Protein AF-L5N7K2-F1 (afdb_monomer_lite)

pLDDT: mean 85.17, std 15.52, range [37.38, 97.25]

Secondary structure (DSSP, 8-state):
------------S---------TTSSHHHHHHHHHHHHHHTT-------GGGGBPPHHHHSSSSS-HHHIIIIISB-HHHIIIIIIHHHHH-S----------

Sequence (103 aa):
MYEAEEKKRSLKGRVIVGIDGWSRSGKTTFVHHLCQRFEEEGIHTVVFHLDDHIVNWKDRYQTGYPSWQEYYYFQWKVKWLQEHLFRFVREKDKVCLPYLLCP

Foldseek 3Di:
DDDDPPPPDPPPDDDDDDDDDDPPPCSVVVVVVVCVVCVVVVHDDDDDDVQQAFDDPVQLPPPPDPNVCSVPPRRHPVVCCVVQVVVCVVPHPDHDDDGPPPD

Structure (mmCIF, N/CA/C/O backbone):
data_AF-L5N7K2-F1
#
_entry.id   AF-L5N7K2-F1
#
loop_
_atom_site.group_PDB
_atom_site.id
_atom_site.type_symbol
_atom_site.label_atom_id
_atom_site.label_alt_id
_atom_site.label_comp_id
_atom_site.label_asym_id
_atom_site.label_entity_id
_atom_site.label_seq_id
_atom_site.pdbx_PDB_ins_code
_atom_site.Cartn_x
_atom_site.Cartn_y
_atom_site.Cartn_z
_atom_site.occupancy
_atom_site.B_iso_or_equiv
_atom_site.auth_seq_id
_atom_site.auth_comp_id
_atom_site.auth_asym_id
_atom_site.auth_atom_id
_atom_site.pdbx_PDB_model_num
ATOM 1 N N . MET A 1 1 ? -3.832 35.331 16.415 1.00 37.38 1 MET A N 1
ATOM 2 C CA . MET A 1 1 ? -4.345 34.046 16.923 1.00 37.38 1 MET A CA 1
ATOM 3 C C . MET A 1 1 ? -5.473 33.633 15.993 1.00 37.38 1 MET A C 1
ATOM 5 O O . MET A 1 1 ? -6.544 34.209 16.089 1.00 37.38 1 MET A O 1
ATOM 9 N N . TYR A 1 2 ? -5.197 32.784 15.001 1.00 40.69 2 TYR A N 1
ATOM 10 C CA . TYR A 1 2 ? -6.240 32.245 14.125 1.00 40.69 2 TYR A CA 1
ATOM 11 C C . TYR A 1 2 ? -6.647 30.894 14.700 1.00 40.69 2 TYR A C 1
ATOM 13 O O . TYR A 1 2 ? -5.901 29.926 14.576 1.00 40.69 2 TYR A O 1
ATOM 21 N N . GLU A 1 3 ? -7.788 30.848 15.378 1.00 47.97 3 GLU A N 1
ATOM 22 C CA . GLU A 1 3 ? -8.434 29.586 15.719 1.00 47.97 3 GLU A CA 1
ATOM 23 C C . GLU A 1 3 ? -9.176 29.120 14.469 1.00 47.97 3 GLU A C 1
ATOM 25 O O . GLU A 1 3 ? -10.148 29.733 14.029 1.00 47.97 3 GLU A O 1
ATOM 30 N N . ALA A 1 4 ? -8.649 28.081 13.824 1.00 49.50 4 ALA A N 1
ATOM 31 C CA . ALA A 1 4 ? -9.376 27.397 12.773 1.00 49.50 4 ALA A CA 1
ATOM 32 C C . ALA A 1 4 ? -10.479 26.571 13.443 1.00 49.50 4 ALA A C 1
ATOM 34 O O . ALA A 1 4 ? -10.190 25.623 14.170 1.00 49.50 4 ALA A O 1
ATOM 35 N N . GLU A 1 5 ? -11.740 26.933 13.214 1.00 53.38 5 GLU A N 1
ATOM 36 C CA . GLU A 1 5 ? -12.870 26.099 13.617 1.00 53.38 5 GLU A CA 1
ATOM 37 C C . GLU A 1 5 ? -12.805 24.760 12.868 1.00 53.38 5 GLU A C 1
ATOM 39 O O . GLU A 1 5 ? -13.090 24.665 11.668 1.00 53.38 5 GLU A O 1
ATOM 44 N N . GLU A 1 6 ? -12.428 23.698 13.579 1.00 60.97 6 GLU A N 1
ATOM 45 C CA . GLU A 1 6 ? -12.486 22.337 13.065 1.00 60.97 6 GLU A CA 1
ATOM 46 C C . GLU A 1 6 ? -13.948 21.916 12.887 1.00 60.97 6 GLU A C 1
ATOM 48 O O . GLU A 1 6 ? -14.635 21.470 13.810 1.00 60.97 6 GLU A O 1
ATOM 53 N N . LYS A 1 7 ? -14.448 22.023 11.654 1.00 46.06 7 LYS A N 1
ATOM 54 C CA . LYS A 1 7 ? -15.719 21.408 11.263 1.00 46.06 7 LYS A CA 1
ATOM 55 C C . LYS A 1 7 ? -15.585 19.889 11.345 1.00 46.06 7 LYS A C 1
ATOM 57 O O . LYS A 1 7 ? -15.186 19.231 10.383 1.00 46.06 7 LYS A O 1
ATOM 62 N N . LYS A 1 8 ? -15.973 19.327 12.489 1.00 48.50 8 LYS A N 1
ATOM 63 C CA . LYS A 1 8 ? -16.060 17.885 12.734 1.00 48.50 8 LYS A CA 1
ATOM 64 C C . LYS A 1 8 ? -17.172 17.285 11.865 1.00 48.50 8 LYS A C 1
ATOM 66 O O . LYS A 1 8 ? -18.312 17.112 12.287 1.00 48.50 8 LYS A O 1
ATOM 71 N N . ARG A 1 9 ? -16.865 17.008 10.596 1.00 54.72 9 ARG A N 1
ATOM 72 C CA . ARG A 1 9 ? -17.733 16.196 9.736 1.00 54.72 9 ARG A CA 1
ATOM 73 C C . ARG A 1 9 ? -17.772 14.792 10.329 1.00 54.72 9 ARG A C 1
ATOM 75 O O . ARG A 1 9 ? -16.731 14.150 10.430 1.00 54.72 9 ARG A O 1
ATOM 82 N N . SER A 1 10 ? -18.956 14.299 10.702 1.00 51.53 10 SER A N 1
ATOM 83 C CA . SER A 1 10 ? -19.098 12.884 11.048 1.00 51.53 10 SER A CA 1
ATOM 84 C C . SER A 1 10 ? -18.886 12.066 9.773 1.00 51.53 10 SER A C 1
ATOM 86 O O . SER A 1 10 ? -19.777 11.984 8.922 1.00 51.53 10 SER A O 1
ATOM 88 N N . LEU A 1 11 ? -17.695 11.500 9.606 1.00 59.22 11 LEU A N 1
ATOM 89 C CA . LEU A 1 11 ? -17.425 10.522 8.562 1.00 59.22 11 LEU A CA 1
ATOM 90 C C . LEU A 1 11 ? -18.176 9.245 8.952 1.00 59.22 11 LEU A C 1
ATOM 92 O O . LEU A 1 11 ? -17.707 8.457 9.766 1.00 59.22 11 LEU A O 1
ATOM 96 N N . LYS A 1 12 ? -19.398 9.071 8.442 1.00 65.06 12 LYS A N 1
ATOM 97 C CA . LYS A 1 12 ? -20.107 7.795 8.566 1.00 65.06 12 LYS A CA 1
ATOM 98 C C . LYS A 1 12 ? -19.443 6.801 7.611 1.00 65.06 12 LYS A C 1
ATOM 100 O O . LYS A 1 12 ? -19.614 6.925 6.403 1.00 65.06 12 LYS A O 1
ATOM 105 N N . GLY A 1 13 ? -18.694 5.840 8.151 1.00 77.38 13 GLY A N 1
ATOM 106 C CA . GLY A 1 13 ? -18.090 4.739 7.393 1.00 77.38 13 GLY A CA 1
ATOM 107 C C . GLY A 1 13 ? -16.569 4.635 7.534 1.00 77.38 13 GLY A C 1
ATOM 108 O O . GLY A 1 13 ? -15.960 5.274 8.388 1.00 77.38 13 GLY A O 1
ATOM 109 N N . ARG A 1 14 ? -15.956 3.793 6.694 1.00 87.50 14 ARG A N 1
ATOM 110 C CA . ARG A 1 14 ? -14.502 3.575 6.644 1.00 87.50 14 ARG A CA 1
ATOM 111 C C . ARG A 1 14 ? -13.787 4.832 6.143 1.00 87.50 14 ARG A C 1
ATOM 113 O O . ARG A 1 14 ? -14.169 5.398 5.122 1.00 87.50 14 ARG A O 1
ATOM 120 N N . VAL A 1 15 ? -12.705 5.213 6.815 1.00 91.00 15 VAL A N 1
ATOM 121 C CA . VAL A 1 15 ? -11.794 6.273 6.364 1.00 91.00 15 VAL A CA 1
ATOM 122 C C . VAL A 1 15 ? -10.606 5.634 5.650 1.00 91.00 15 VAL A C 1
ATOM 124 O O . VAL A 1 15 ? -10.032 4.669 6.146 1.00 91.00 15 VAL A O 1
ATOM 127 N N . ILE A 1 16 ? -10.250 6.159 4.477 1.00 9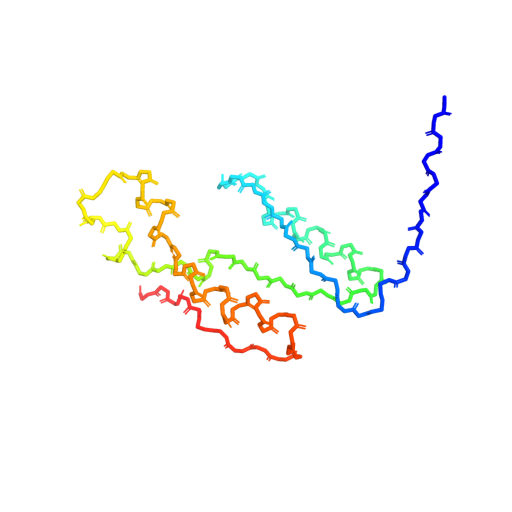2.19 16 ILE A N 1
ATOM 128 C CA . ILE A 1 16 ? -9.096 5.702 3.696 1.00 92.19 16 ILE A CA 1
ATOM 129 C C . ILE A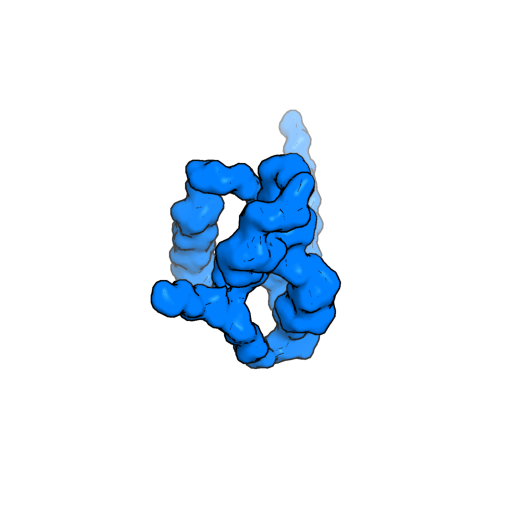 1 16 ? -8.057 6.817 3.705 1.00 92.19 16 ILE A C 1
ATOM 131 O O . ILE A 1 16 ? -8.359 7.945 3.319 1.00 92.19 16 ILE A O 1
ATOM 135 N N . VAL A 1 17 ? -6.838 6.488 4.129 1.00 93.56 17 VAL A N 1
ATOM 136 C CA . VAL A 1 17 ? -5.720 7.429 4.231 1.00 93.56 17 VAL A CA 1
ATOM 137 C C . VAL A 1 17 ? -4.586 6.942 3.336 1.00 93.56 17 VAL A C 1
ATOM 139 O O . VAL A 1 17 ? -4.147 5.801 3.453 1.00 93.56 17 VAL A O 1
ATOM 142 N N . GLY A 1 18 ? -4.122 7.805 2.431 1.00 94.56 18 GLY A N 1
ATOM 143 C CA . GLY A 1 18 ? -2.908 7.574 1.652 1.00 94.56 18 GLY A CA 1
ATOM 144 C C . GLY A 1 18 ? -1.715 8.227 2.341 1.00 94.56 18 GLY A C 1
ATOM 145 O O . GLY A 1 18 ? -1.763 9.420 2.631 1.00 94.56 18 GLY A O 1
ATOM 146 N N . ILE A 1 19 ? -0.658 7.458 2.598 1.00 95.12 19 ILE A N 1
ATOM 147 C CA . ILE A 1 19 ? 0.596 7.961 3.172 1.00 95.12 19 ILE A CA 1
ATOM 148 C C . ILE A 1 19 ? 1.666 7.862 2.092 1.00 95.12 19 ILE A C 1
ATOM 150 O O . ILE A 1 19 ? 2.156 6.775 1.784 1.00 95.12 19 ILE A O 1
ATOM 154 N N . ASP A 1 20 ? 1.991 9.008 1.502 1.00 93.25 20 ASP A N 1
ATOM 155 C CA . ASP A 1 20 ? 2.987 9.122 0.442 1.00 93.25 20 ASP A CA 1
ATOM 156 C C . ASP A 1 20 ? 4.342 9.598 0.983 1.00 93.25 20 ASP A C 1
ATOM 158 O O . ASP A 1 20 ? 4.445 10.224 2.037 1.00 93.25 20 ASP A O 1
ATOM 162 N N . GLY A 1 21 ? 5.403 9.262 0.259 1.00 91.44 21 GLY A N 1
ATOM 163 C CA . GLY A 1 21 ? 6.772 9.615 0.596 1.00 91.44 21 GLY A CA 1
ATOM 164 C C . GLY A 1 21 ? 7.776 8.743 -0.144 1.00 91.44 21 GLY A C 1
ATOM 165 O O . GLY A 1 21 ? 7.482 7.627 -0.578 1.00 91.44 21 GLY A O 1
ATOM 166 N N . TRP A 1 22 ? 9.006 9.231 -0.257 1.00 88.00 22 TRP A N 1
ATOM 167 C CA . TRP A 1 22 ? 10.074 8.530 -0.965 1.00 88.00 22 TRP A CA 1
ATOM 168 C C . TRP A 1 22 ? 10.460 7.202 -0.307 1.00 88.00 22 TRP A C 1
ATOM 170 O O . TRP A 1 22 ? 10.176 6.942 0.868 1.00 88.00 22 TRP A O 1
ATOM 180 N N . SER A 1 23 ? 11.110 6.322 -1.070 1.00 85.38 23 SER A N 1
ATOM 181 C CA . SER A 1 23 ? 11.673 5.093 -0.507 1.00 85.38 23 SER A CA 1
ATOM 182 C C . SER A 1 23 ? 12.576 5.421 0.689 1.00 85.38 23 SER A C 1
ATOM 184 O O . SER A 1 23 ? 13.338 6.385 0.650 1.00 85.38 23 SER A O 1
ATOM 186 N N . ARG A 1 24 ? 12.456 4.634 1.768 1.00 87.38 24 ARG A N 1
ATOM 187 C CA . ARG A 1 24 ? 13.199 4.800 3.034 1.00 87.38 24 ARG A CA 1
ATOM 188 C C . ARG A 1 24 ? 12.955 6.111 3.797 1.00 87.38 24 ARG A C 1
ATOM 190 O O . ARG A 1 24 ? 13.665 6.379 4.756 1.00 87.38 24 ARG A O 1
ATOM 197 N N . SER A 1 25 ? 11.911 6.878 3.478 1.00 92.31 25 SER A N 1
ATOM 198 C CA . SER A 1 25 ? 11.550 8.093 4.232 1.00 92.31 25 SER A CA 1
ATOM 199 C C . SER A 1 25 ? 10.910 7.833 5.609 1.00 92.31 25 SER A C 1
ATOM 201 O O . SER A 1 25 ? 10.357 8.748 6.208 1.00 92.31 25 SER A O 1
ATOM 203 N N . GLY A 1 26 ? 10.908 6.586 6.094 1.00 92.88 26 GLY A N 1
ATOM 204 C CA 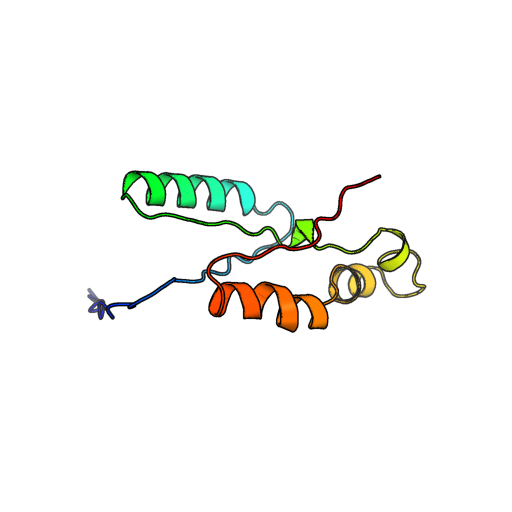. GLY A 1 26 ? 10.302 6.217 7.378 1.00 92.88 26 GLY A CA 1
ATOM 205 C C . GLY A 1 26 ? 8.790 5.963 7.350 1.00 92.88 26 GLY A C 1
ATOM 206 O O . GLY A 1 26 ? 8.198 5.821 8.414 1.00 92.88 26 GLY A O 1
ATOM 207 N N . LYS A 1 27 ? 8.151 5.856 6.170 1.00 95.75 27 LYS A N 1
ATOM 208 C CA . LYS A 1 27 ? 6.693 5.614 6.050 1.00 95.75 27 LYS A CA 1
ATOM 209 C C . LYS A 1 27 ? 6.214 4.417 6.867 1.00 95.75 27 LYS A C 1
ATOM 211 O O . LYS A 1 27 ? 5.244 4.540 7.598 1.00 95.75 27 LYS A O 1
ATOM 216 N N . THR A 1 28 ? 6.899 3.279 6.764 1.00 92.88 28 THR A N 1
ATOM 217 C CA . THR A 1 28 ? 6.520 2.055 7.485 1.00 92.88 28 THR A CA 1
ATOM 218 C C . THR A 1 28 ? 6.571 2.261 8.998 1.00 92.88 28 THR A C 1
ATOM 220 O O . THR A 1 28 ? 5.638 1.884 9.697 1.00 92.88 28 THR A O 1
ATOM 223 N N . THR A 1 29 ? 7.610 2.934 9.498 1.00 95.62 29 THR A N 1
ATOM 224 C CA . THR A 1 29 ? 7.742 3.280 10.920 1.00 95.62 29 THR A CA 1
ATOM 225 C C . THR A 1 29 ? 6.645 4.244 11.365 1.00 95.62 29 THR A C 1
ATOM 227 O O . THR A 1 29 ? 6.008 4.026 12.389 1.00 95.62 29 THR A O 1
ATOM 230 N N . PHE A 1 30 ? 6.372 5.282 10.573 1.00 96.25 30 PHE A N 1
ATOM 231 C CA . PHE A 1 30 ? 5.300 6.233 10.853 1.00 96.25 30 PHE A CA 1
ATOM 232 C C . PHE A 1 30 ? 3.925 5.550 10.900 1.00 96.25 30 PHE A C 1
ATOM 234 O O . PHE A 1 30 ? 3.184 5.733 11.861 1.00 96.25 30 PHE A O 1
ATOM 241 N N . VAL A 1 31 ? 3.608 4.719 9.901 1.00 96.31 31 VAL A N 1
ATOM 242 C CA . VAL A 1 31 ? 2.358 3.945 9.831 1.00 96.31 31 VAL A CA 1
ATOM 243 C C . VAL A 1 31 ? 2.219 3.024 11.039 1.00 96.31 31 VAL A C 1
ATOM 245 O O . VAL A 1 31 ? 1.134 2.952 11.606 1.00 96.31 31 VAL A O 1
ATOM 248 N N . HIS A 1 32 ? 3.298 2.364 11.464 1.00 95.94 32 HIS A N 1
ATOM 249 C CA . HIS A 1 32 ? 3.289 1.499 12.643 1.00 95.94 32 HIS A CA 1
ATOM 250 C C . HIS A 1 32 ? 2.880 2.267 13.908 1.00 95.94 32 HIS A C 1
ATOM 252 O O . HIS A 1 32 ? 1.940 1.872 14.593 1.00 95.94 32 HIS A O 1
ATOM 258 N N . HIS A 1 33 ? 3.525 3.405 14.186 1.00 97.25 33 HIS A N 1
ATOM 259 C CA . HIS A 1 33 ? 3.168 4.236 15.341 1.00 97.25 33 HIS A CA 1
ATOM 260 C C . HIS A 1 33 ? 1.749 4.805 15.241 1.00 97.25 33 HIS A C 1
ATOM 262 O O . HIS A 1 33 ? 1.037 4.861 16.241 1.00 97.25 33 HIS A O 1
ATOM 268 N N . LEU A 1 34 ? 1.319 5.195 14.038 1.00 96.25 34 LEU A N 1
ATOM 269 C CA . LEU A 1 34 ? -0.034 5.686 13.800 1.00 96.25 34 LEU A CA 1
ATOM 270 C C . LEU A 1 34 ? -1.091 4.610 14.088 1.00 96.25 34 LEU A C 1
ATOM 272 O O . LEU A 1 34 ? -2.092 4.893 14.740 1.00 96.25 34 LEU A O 1
ATOM 276 N N . CYS A 1 35 ? -0.861 3.375 13.635 1.00 96.38 35 CYS A N 1
ATOM 277 C CA . CYS A 1 35 ? -1.775 2.260 13.878 1.00 96.38 35 CYS A CA 1
ATOM 278 C C . CYS A 1 35 ? -1.833 1.897 15.362 1.00 96.38 35 CYS A C 1
ATOM 280 O O . CYS A 1 35 ? -2.931 1.725 15.881 1.00 96.38 35 CYS A O 1
ATOM 282 N N . GLN A 1 36 ? -0.685 1.867 16.048 1.00 96.88 36 GLN A N 1
ATOM 283 C CA . GLN A 1 36 ? -0.631 1.637 17.493 1.00 96.88 36 GLN A CA 1
ATOM 284 C C . GLN A 1 36 ? -1.459 2.686 18.251 1.00 96.88 36 GLN A C 1
ATOM 286 O O . GLN A 1 36 ? -2.275 2.346 19.102 1.00 96.88 36 GLN A O 1
ATOM 291 N N . ARG A 1 37 ? -1.314 3.967 17.891 1.00 97.12 37 ARG A N 1
ATOM 292 C CA . ARG A 1 37 ? -2.082 5.051 18.510 1.00 97.12 37 ARG A CA 1
ATOM 293 C C . ARG A 1 37 ? -3.588 4.905 18.280 1.00 97.12 37 ARG A C 1
ATOM 295 O O . ARG A 1 37 ? -4.371 5.161 19.188 1.00 97.12 37 ARG A O 1
ATOM 302 N N . PHE A 1 38 ? -3.999 4.508 17.078 1.00 95.56 38 PHE A N 1
ATOM 303 C CA . PHE A 1 38 ? -5.409 4.271 16.770 1.00 95.56 38 PHE A CA 1
ATOM 304 C C . PHE A 1 38 ? -5.973 3.055 17.506 1.00 95.56 38 PHE A C 1
ATOM 306 O O . PHE A 1 38 ? -7.097 3.118 17.998 1.00 95.56 38 PHE A O 1
ATOM 313 N N . GLU A 1 39 ? -5.194 1.987 17.649 1.00 95.38 39 GLU A N 1
ATOM 314 C CA . GLU A 1 39 ? -5.582 0.820 18.439 1.00 95.38 39 GLU A CA 1
ATOM 315 C C . GLU A 1 39 ? -5.789 1.179 19.919 1.00 95.38 39 GLU A C 1
ATOM 317 O O . GLU A 1 39 ? -6.801 0.795 20.504 1.00 95.38 39 GLU A O 1
ATOM 322 N N . GLU A 1 40 ? -4.907 2.002 20.499 1.00 96.81 40 GLU A N 1
ATOM 323 C CA . GLU A 1 40 ? -5.060 2.550 21.859 1.00 96.81 40 GLU A CA 1
ATOM 324 C C . GLU A 1 40 ? -6.348 3.381 22.033 1.00 96.81 40 GLU A C 1
ATOM 326 O O . GLU A 1 40 ? -6.887 3.469 23.135 1.00 96.81 40 GLU A O 1
ATOM 331 N N . GLU A 1 41 ? -6.863 3.985 20.958 1.00 95.88 41 GLU A N 1
ATOM 332 C CA . GLU A 1 41 ? -8.140 4.716 20.935 1.00 95.88 41 GLU A CA 1
ATOM 333 C C . GLU A 1 41 ? -9.348 3.823 20.580 1.00 95.88 41 GLU A C 1
ATOM 335 O O . GLU A 1 41 ? -10.473 4.313 20.464 1.00 95.88 41 GLU A O 1
ATOM 340 N N . GLY A 1 42 ? -9.145 2.512 20.411 1.00 94.81 42 GLY A N 1
ATOM 341 C CA . GLY A 1 42 ? -10.193 1.559 20.034 1.00 94.81 42 GLY A CA 1
ATOM 342 C C . GLY A 1 42 ? -10.613 1.639 18.562 1.00 94.81 42 GLY A C 1
ATOM 343 O O . GLY A 1 42 ? -11.694 1.173 18.196 1.00 94.81 42 GLY A O 1
ATOM 344 N N . ILE A 1 43 ? -9.783 2.236 17.704 1.00 93.50 43 ILE A N 1
ATOM 345 C CA . ILE A 1 43 ? -10.026 2.381 16.268 1.00 93.50 43 ILE A CA 1
ATOM 346 C C . ILE A 1 43 ? -9.338 1.232 15.526 1.00 93.50 43 ILE A C 1
ATOM 348 O O . ILE A 1 43 ? -8.114 1.132 15.478 1.00 93.50 43 ILE A O 1
ATOM 352 N N . HIS A 1 44 ? -10.133 0.380 14.881 1.00 92.44 44 HIS A N 1
ATOM 353 C CA . HIS A 1 44 ? -9.612 -0.705 14.051 1.00 92.44 44 HIS A CA 1
ATOM 354 C C . HIS A 1 44 ? -8.977 -0.167 12.759 1.00 92.44 44 HIS A C 1
ATOM 356 O O . HIS A 1 44 ? -9.623 0.549 11.987 1.00 92.44 44 HIS A O 1
ATOM 362 N N . THR A 1 45 ? -7.743 -0.583 12.472 1.00 94.31 45 THR A N 1
ATOM 363 C CA . THR A 1 45 ? -6.983 -0.171 11.284 1.00 94.31 45 THR A CA 1
ATOM 364 C C . THR A 1 45 ? -6.636 -1.363 10.392 1.00 94.31 45 THR A C 1
ATOM 366 O O . THR A 1 45 ? -6.520 -2.496 10.846 1.00 94.31 45 THR A O 1
ATOM 369 N N . VAL A 1 46 ? -6.501 -1.111 9.088 1.00 93.25 46 VAL A N 1
ATOM 370 C CA . VAL A 1 46 ? -5.987 -2.080 8.108 1.00 93.25 46 VAL A CA 1
ATOM 371 C C . VAL A 1 46 ? -4.963 -1.358 7.249 1.00 93.25 46 VAL A C 1
ATOM 373 O O . VAL A 1 46 ? -5.254 -0.284 6.719 1.00 93.25 46 VAL A O 1
ATOM 376 N N . VAL A 1 47 ? -3.779 -1.948 7.104 1.00 94.06 47 VAL A N 1
ATOM 377 C CA . VAL A 1 47 ? -2.666 -1.371 6.346 1.00 94.06 47 VAL A CA 1
ATOM 378 C C . VAL A 1 47 ? -2.446 -2.171 5.068 1.00 94.06 47 VAL A C 1
ATOM 380 O O . VAL A 1 47 ? -2.382 -3.396 5.097 1.00 94.06 47 VAL A O 1
ATOM 383 N N . PHE A 1 48 ? -2.301 -1.460 3.952 1.00 93.12 48 PHE A N 1
ATOM 384 C CA . PHE A 1 48 ? -1.864 -2.017 2.675 1.00 93.12 48 PHE A CA 1
ATOM 385 C C . PHE A 1 48 ? -0.548 -1.348 2.278 1.00 93.12 48 PHE A C 1
ATOM 387 O O . PHE A 1 48 ? -0.494 -0.119 2.177 1.00 93.12 48 PHE A O 1
ATOM 394 N N . HIS A 1 49 ? 0.499 -2.134 2.026 1.00 92.25 49 HIS A N 1
ATOM 395 C CA . HIS A 1 49 ? 1.744 -1.629 1.456 1.00 92.25 49 HIS A CA 1
ATOM 396 C C . HIS A 1 49 ? 1.700 -1.787 -0.064 1.00 92.25 49 HIS A C 1
ATOM 398 O O . HIS A 1 49 ? 1.535 -2.887 -0.577 1.00 92.25 49 HIS A O 1
ATOM 404 N N . LEU A 1 50 ? 1.870 -0.692 -0.813 1.00 92.00 50 LEU A N 1
ATOM 405 C CA . LEU A 1 50 ? 1.917 -0.773 -2.281 1.00 92.00 50 LEU A CA 1
ATOM 406 C C . LEU A 1 50 ? 3.089 -1.631 -2.777 1.00 92.00 50 LEU A C 1
ATOM 408 O O . LEU A 1 50 ? 3.000 -2.210 -3.860 1.00 92.00 50 LEU A O 1
ATOM 412 N N . ASP A 1 51 ? 4.152 -1.751 -1.980 1.00 89.56 51 ASP A N 1
ATOM 413 C CA . ASP A 1 51 ? 5.316 -2.578 -2.296 1.00 89.56 51 ASP A CA 1
ATOM 414 C C . ASP A 1 51 ? 4.963 -4.076 -2.407 1.00 89.56 51 ASP A C 1
ATOM 416 O O . ASP A 1 51 ? 5.571 -4.781 -3.211 1.00 89.56 51 ASP A O 1
ATOM 420 N N . ASP A 1 52 ? 3.910 -4.537 -1.719 1.00 90.31 52 ASP A N 1
ATOM 421 C CA . ASP A 1 52 ? 3.408 -5.922 -1.791 1.00 90.31 52 ASP A CA 1
ATOM 422 C C . ASP A 1 52 ? 2.816 -6.279 -3.167 1.00 90.31 52 ASP A C 1
ATOM 424 O O . ASP A 1 52 ? 2.615 -7.454 -3.495 1.00 90.31 52 ASP A O 1
ATOM 428 N N . HIS A 1 53 ? 2.526 -5.258 -3.978 1.00 90.88 53 HIS A N 1
ATOM 429 C CA . HIS A 1 53 ? 1.931 -5.373 -5.307 1.00 90.88 53 HIS A CA 1
ATOM 430 C C . HIS A 1 53 ? 2.868 -4.888 -6.424 1.00 90.88 53 HIS A C 1
ATOM 432 O O . HIS A 1 53 ? 2.410 -4.608 -7.539 1.00 90.88 53 HIS A O 1
ATOM 438 N N . ILE A 1 54 ? 4.170 -4.771 -6.140 1.00 91.25 54 ILE A N 1
ATOM 439 C CA . ILE A 1 54 ? 5.182 -4.551 -7.177 1.00 91.25 54 ILE A CA 1
ATOM 440 C C . ILE A 1 54 ? 5.229 -5.778 -8.094 1.00 91.25 54 ILE A C 1
ATOM 442 O O . ILE A 1 54 ? 5.102 -6.905 -7.634 1.00 91.25 54 ILE A O 1
ATOM 446 N N . VAL A 1 55 ? 5.406 -5.581 -9.399 1.00 89.25 55 VAL A N 1
ATOM 447 C CA . VAL A 1 55 ? 5.498 -6.685 -10.368 1.00 89.25 55 VAL A CA 1
ATOM 448 C C . VAL A 1 55 ? 6.825 -7.450 -10.264 1.00 89.25 55 VAL A C 1
ATOM 450 O O . VAL A 1 55 ? 7.805 -6.986 -9.670 1.00 89.25 55 VAL A O 1
ATOM 453 N N . ASN A 1 56 ? 6.885 -8.627 -10.893 1.00 86.44 56 ASN A N 1
ATOM 454 C CA . ASN A 1 56 ? 8.104 -9.430 -10.937 1.00 86.44 56 ASN A CA 1
ATOM 455 C C . ASN A 1 56 ? 9.282 -8.638 -11.508 1.00 86.44 56 ASN A C 1
ATOM 457 O O . ASN A 1 56 ? 9.122 -7.789 -12.380 1.00 86.44 56 ASN A O 1
ATOM 461 N N . TRP A 1 57 ? 10.492 -8.975 -11.059 1.00 86.50 57 TRP A N 1
ATOM 462 C CA . TRP A 1 57 ? 11.723 -8.304 -11.488 1.00 86.50 57 TRP A CA 1
ATOM 463 C C . TRP A 1 57 ? 11.854 -8.207 -13.018 1.00 86.50 57 TRP A C 1
ATOM 465 O O . TRP A 1 57 ? 12.176 -7.140 -13.529 1.00 86.50 57 TRP A O 1
ATOM 475 N N . LYS A 1 58 ? 11.516 -9.287 -13.739 1.00 85.94 58 LYS A N 1
ATOM 476 C CA . LYS A 1 58 ? 11.575 -9.359 -15.212 1.00 85.94 58 LYS A CA 1
ATOM 477 C C . LYS A 1 58 ? 10.611 -8.402 -15.918 1.00 85.94 58 LYS A C 1
ATOM 479 O O . LYS A 1 58 ? 10.855 -8.041 -17.059 1.00 85.94 58 LYS A O 1
ATOM 484 N N . ASP A 1 59 ? 9.531 -8.011 -15.246 1.00 84.75 59 ASP A N 1
ATOM 485 C CA . ASP A 1 59 ? 8.502 -7.136 -15.811 1.00 84.75 59 ASP A CA 1
ATOM 486 C C . ASP A 1 59 ? 8.811 -5.646 -15.565 1.00 84.75 59 ASP A C 1
ATOM 488 O O . ASP A 1 59 ? 8.165 -4.785 -16.156 1.00 84.75 59 ASP A O 1
ATOM 492 N N . ARG A 1 60 ? 9.779 -5.328 -14.689 1.00 89.00 60 ARG A N 1
ATOM 493 C CA . ARG A 1 60 ? 10.105 -3.948 -14.277 1.00 89.00 60 ARG A CA 1
ATOM 494 C C . ARG A 1 60 ? 11.564 -3.544 -14.434 1.00 89.00 60 ARG A C 1
ATOM 496 O O . ARG A 1 60 ? 11.888 -2.409 -14.123 1.00 89.00 60 ARG A O 1
ATOM 503 N N . TYR A 1 61 ? 12.432 -4.444 -14.872 1.00 89.12 61 TYR A N 1
ATOM 504 C CA . TYR A 1 61 ? 13.830 -4.151 -15.168 1.00 89.12 61 TYR A CA 1
ATOM 505 C C . TYR A 1 61 ? 14.240 -4.814 -16.473 1.00 89.12 61 TYR A C 1
ATOM 507 O O . TYR A 1 61 ? 13.620 -5.784 -16.901 1.00 89.12 61 TYR A O 1
ATOM 515 N N . GLN A 1 62 ? 15.321 -4.310 -17.072 1.00 88.94 62 GLN A N 1
ATOM 516 C CA . GLN A 1 62 ? 15.836 -4.789 -18.361 1.00 88.94 62 GLN A CA 1
ATOM 517 C C . GLN A 1 62 ? 14.807 -4.672 -19.493 1.00 88.94 62 GLN A C 1
ATOM 519 O O . GLN A 1 62 ? 14.829 -5.426 -20.462 1.00 88.94 62 GLN A O 1
ATOM 524 N N . THR A 1 63 ? 13.919 -3.689 -19.388 1.00 89.12 63 THR A N 1
ATOM 525 C CA . THR A 1 63 ? 12.847 -3.441 -20.359 1.00 89.12 63 THR A CA 1
ATOM 526 C C . THR A 1 63 ? 13.332 -2.679 -21.597 1.00 89.12 63 THR A C 1
ATOM 528 O O . THR A 1 63 ? 12.595 -2.534 -22.567 1.00 89.12 63 THR A O 1
ATOM 531 N N . GLY A 1 64 ? 14.568 -2.168 -21.559 1.00 91.81 64 GLY A N 1
ATOM 532 C CA . GLY A 1 64 ? 15.141 -1.295 -22.586 1.00 91.81 64 GLY A CA 1
ATOM 533 C C . GLY A 1 64 ? 14.790 0.186 -22.408 1.00 91.81 64 GLY A C 1
ATOM 534 O O . GLY A 1 64 ? 15.298 1.022 -23.154 1.00 91.81 64 GLY A O 1
ATOM 535 N N . TYR A 1 65 ? 13.970 0.528 -21.411 1.00 93.12 65 TYR A N 1
ATOM 536 C CA . TYR A 1 65 ? 13.635 1.907 -21.069 1.00 93.12 65 TYR A CA 1
ATOM 537 C C . TYR A 1 65 ? 14.599 2.489 -20.024 1.00 93.12 65 TYR A C 1
ATOM 539 O O . TYR A 1 65 ? 15.263 1.747 -19.297 1.00 93.12 65 TYR A O 1
ATOM 547 N N . PRO A 1 66 ? 14.686 3.827 -19.907 1.00 94.00 66 PRO A N 1
ATOM 548 C CA . PRO A 1 66 ? 15.434 4.466 -18.834 1.00 94.00 66 PRO A CA 1
ATOM 549 C C . PRO A 1 66 ? 14.968 4.005 -17.448 1.00 94.00 66 PRO A C 1
ATOM 551 O O . PRO A 1 66 ? 13.771 3.873 -17.196 1.00 94.00 66 PRO A O 1
ATOM 554 N N . SER A 1 67 ? 15.909 3.870 -16.515 1.00 92.00 67 SER A N 1
ATOM 555 C CA . SER A 1 67 ? 15.650 3.370 -15.155 1.00 92.00 67 SER A CA 1
ATOM 556 C C . SER A 1 67 ? 14.570 4.146 -14.395 1.00 92.00 67 SER A C 1
ATOM 558 O O . SER A 1 67 ? 13.833 3.571 -13.600 1.00 92.00 67 SER A O 1
ATOM 560 N N . TRP A 1 68 ? 14.429 5.450 -14.645 1.00 92.06 68 TRP A N 1
ATOM 561 C CA . TRP A 1 68 ? 13.368 6.254 -14.036 1.00 92.06 68 TRP A CA 1
ATOM 562 C C . TRP A 1 68 ? 11.971 5.875 -14.554 1.00 92.06 68 TRP A C 1
ATOM 564 O O . TRP A 1 68 ? 11.007 5.940 -13.794 1.00 92.06 68 TRP A O 1
ATOM 574 N N . GLN A 1 69 ? 11.854 5.453 -15.819 1.00 92.50 69 GLN A N 1
ATOM 575 C CA . GLN A 1 69 ? 10.596 4.963 -16.390 1.00 92.50 69 GLN A CA 1
ATOM 576 C C . GLN A 1 69 ? 10.270 3.575 -15.858 1.00 92.50 69 GLN A C 1
ATOM 578 O O . GLN A 1 69 ? 9.132 3.327 -15.476 1.00 92.50 69 GLN A O 1
ATOM 583 N N . GLU A 1 70 ? 11.274 2.707 -15.766 1.00 92.06 70 GLU A N 1
ATOM 584 C CA . GLU A 1 70 ? 11.151 1.397 -15.126 1.00 92.06 70 GLU A CA 1
ATOM 585 C C . GLU A 1 70 ? 10.653 1.523 -13.680 1.00 92.06 70 GLU A C 1
ATOM 587 O O . GLU A 1 70 ? 9.698 0.861 -13.270 1.00 92.06 70 GLU A O 1
ATOM 592 N N . TYR A 1 71 ? 11.248 2.452 -12.931 1.00 88.44 71 TYR A N 1
ATOM 593 C CA . TYR A 1 71 ? 10.856 2.756 -11.562 1.00 88.44 71 TYR A CA 1
ATOM 594 C C . TYR A 1 71 ? 9.423 3.300 -11.473 1.00 88.44 71 TYR A C 1
ATOM 596 O O . TYR A 1 71 ? 8.627 2.816 -10.678 1.00 88.44 71 TYR A O 1
ATOM 604 N N . TYR A 1 72 ? 9.061 4.285 -12.294 1.00 90.38 72 TYR A N 1
ATOM 605 C CA . TYR A 1 72 ? 7.782 4.976 -12.132 1.00 90.38 72 TYR A CA 1
ATOM 606 C C . TYR A 1 72 ? 6.600 4.254 -12.793 1.00 90.38 72 TYR A C 1
ATOM 608 O O . TYR A 1 72 ? 5.523 4.150 -12.209 1.00 90.38 72 TYR A O 1
ATOM 616 N N . TYR A 1 73 ? 6.784 3.754 -14.014 1.00 91.94 73 TYR A N 1
ATOM 617 C CA . TYR A 1 73 ? 5.697 3.207 -14.825 1.00 91.94 73 TYR A CA 1
ATOM 618 C C . TYR A 1 73 ? 5.575 1.688 -14.740 1.00 91.94 73 TYR A C 1
ATOM 620 O O . TYR A 1 73 ? 4.471 1.176 -14.925 1.00 91.94 73 TYR A O 1
ATOM 628 N N . PHE A 1 74 ? 6.669 0.961 -14.482 1.00 92.06 74 PHE A N 1
ATOM 629 C CA . PHE A 1 74 ? 6.659 -0.505 -14.561 1.00 92.06 74 PHE A CA 1
ATOM 630 C C . PHE A 1 74 ? 6.649 -1.202 -13.209 1.00 92.06 74 PHE A C 1
ATOM 632 O O . PHE A 1 74 ? 6.289 -2.372 -13.158 1.00 92.06 74 PHE A O 1
ATOM 639 N N . GLN A 1 75 ? 6.960 -0.517 -12.103 1.00 91.69 75 GLN A N 1
ATOM 640 C CA . GLN A 1 75 ? 6.883 -1.139 -10.779 1.00 91.69 75 GLN A CA 1
ATOM 641 C C . GLN A 1 75 ? 5.490 -1.686 -10.457 1.00 91.69 75 GLN A C 1
ATOM 643 O O . GLN A 1 75 ? 5.397 -2.748 -9.847 1.00 91.69 75 GLN A O 1
ATOM 648 N N . TRP A 1 76 ? 4.420 -1.017 -10.895 1.00 93.69 76 TRP A N 1
ATOM 649 C CA . TRP A 1 76 ? 3.046 -1.399 -10.576 1.00 93.69 76 TRP A CA 1
ATOM 650 C C . TRP A 1 76 ? 2.165 -1.523 -11.814 1.00 93.69 76 TRP A C 1
ATOM 652 O O . TRP A 1 76 ? 2.191 -0.689 -12.717 1.00 93.69 76 TRP A O 1
ATOM 662 N N . LYS A 1 77 ? 1.251 -2.497 -11.794 1.00 93.19 77 LYS A N 1
ATOM 663 C CA . LYS A 1 77 ? 0.123 -2.540 -12.736 1.00 93.19 77 LYS A CA 1
ATOM 664 C C . LYS A 1 77 ? -0.945 -1.533 -12.296 1.00 93.19 77 LYS A C 1
ATOM 666 O O . LYS A 1 77 ? -1.931 -1.908 -11.669 1.00 93.19 77 LYS A O 1
ATOM 671 N N . VAL A 1 78 ? -0.757 -0.252 -12.626 1.00 93.62 78 VAL A N 1
ATOM 672 C CA . VAL A 1 78 ? -1.606 0.865 -12.151 1.00 93.62 78 VAL A CA 1
ATOM 673 C C . VAL A 1 78 ? -3.101 0.621 -12.384 1.00 93.62 78 VAL A C 1
ATOM 675 O O . VAL A 1 78 ? -3.890 0.757 -11.451 1.00 93.62 78 VAL A O 1
ATOM 678 N N . LYS A 1 79 ? -3.497 0.201 -13.595 1.00 94.31 79 LYS A N 1
ATOM 679 C CA . LYS A 1 79 ? -4.907 -0.113 -13.901 1.00 94.31 79 LYS A CA 1
ATOM 680 C C . LYS A 1 79 ? -5.458 -1.211 -12.992 1.00 94.31 79 LYS A C 1
ATOM 682 O O . LYS A 1 79 ? -6.543 -1.074 -12.438 1.00 94.31 79 LYS A O 1
ATOM 687 N N . TRP A 1 80 ? -4.669 -2.261 -12.771 1.00 93.69 80 TRP A N 1
ATOM 688 C CA . TRP A 1 80 ? -5.063 -3.357 -11.895 1.00 93.69 80 TRP A CA 1
ATOM 689 C C . TRP A 1 80 ? -5.259 -2.875 -10.450 1.00 93.69 80 TRP A C 1
ATOM 691 O O . TRP A 1 80 ? -6.288 -3.181 -9.854 1.00 93.69 80 TRP A O 1
ATOM 701 N N . LEU A 1 81 ? -4.349 -2.050 -9.913 1.00 94.62 81 LEU A N 1
ATOM 702 C CA . LEU A 1 81 ? -4.491 -1.466 -8.570 1.00 94.62 81 LEU A CA 1
ATOM 703 C C . LEU A 1 81 ? -5.740 -0.585 -8.442 1.00 94.62 81 LEU A C 1
ATOM 705 O O . LEU A 1 81 ? -6.441 -0.658 -7.434 1.00 94.62 81 LEU A O 1
ATOM 709 N N . GLN A 1 82 ? -6.047 0.228 -9.455 1.00 94.88 82 GLN A N 1
ATOM 710 C CA . GLN A 1 82 ? -7.260 1.054 -9.488 1.00 94.88 82 GLN A CA 1
ATOM 711 C C . GLN A 1 82 ? -8.532 0.206 -9.425 1.00 94.88 82 GLN A C 1
ATOM 713 O O . GLN A 1 82 ? -9.423 0.485 -8.619 1.00 94.88 82 GLN A O 1
ATOM 718 N N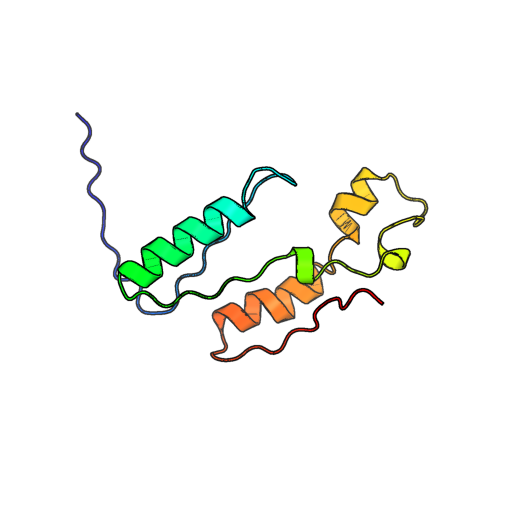 . GLU A 1 83 ? -8.597 -0.843 -10.241 1.00 94.00 83 GLU A N 1
ATOM 719 C CA . GLU A 1 83 ? -9.784 -1.684 -10.399 1.00 94.00 83 GLU A CA 1
ATOM 720 C C . GLU A 1 83 ? -9.972 -2.703 -9.267 1.00 94.00 83 GLU A C 1
ATOM 722 O O . GLU A 1 83 ? -11.112 -3.044 -8.952 1.00 94.00 83 GLU A O 1
ATOM 727 N N . HIS A 1 84 ? -8.882 -3.168 -8.647 1.00 92.56 84 HIS A N 1
ATOM 728 C CA . HIS A 1 84 ? -8.906 -4.289 -7.702 1.00 92.56 84 HIS A CA 1
ATOM 729 C C . HIS A 1 84 ? -8.506 -3.890 -6.281 1.00 92.56 84 HIS A C 1
ATOM 731 O O . HIS A 1 84 ? -9.176 -4.293 -5.342 1.00 92.56 84 HIS A O 1
ATOM 737 N N . LEU A 1 85 ? -7.468 -3.075 -6.074 1.00 93.19 85 LEU A N 1
ATOM 738 C CA . LEU A 1 85 ? -7.111 -2.636 -4.719 1.00 93.19 85 LEU A CA 1
ATOM 739 C C . LEU A 1 85 ? -8.009 -1.471 -4.285 1.00 93.19 85 LEU A C 1
ATOM 741 O O . LEU A 1 85 ? -8.855 -1.621 -3.404 1.00 93.19 85 LEU A O 1
ATOM 745 N N . PHE A 1 86 ? -7.874 -0.312 -4.930 1.00 93.19 86 PHE A N 1
ATOM 746 C CA . PHE A 1 86 ? -8.524 0.921 -4.475 1.00 93.19 86 PHE A CA 1
ATOM 747 C C . PHE A 1 86 ? -10.049 0.849 -4.543 1.00 93.19 86 PHE A C 1
ATOM 749 O O . PHE A 1 86 ? -10.738 1.367 -3.663 1.00 93.19 86 PHE A O 1
ATOM 756 N N . ARG A 1 87 ? -10.595 0.187 -5.567 1.00 93.12 87 ARG A N 1
ATOM 757 C CA . ARG A 1 87 ? -12.035 -0.058 -5.661 1.00 93.12 87 ARG A CA 1
ATOM 758 C C . ARG A 1 87 ? -12.531 -0.973 -4.541 1.00 93.12 87 ARG A C 1
ATOM 760 O O . ARG A 1 87 ? -13.488 -0.618 -3.860 1.00 93.12 87 ARG A O 1
ATOM 767 N N . PHE A 1 88 ? -11.886 -2.117 -4.305 1.00 92.50 88 PHE A N 1
ATOM 768 C CA . PHE A 1 88 ? -12.368 -3.071 -3.300 1.00 92.50 88 PHE A CA 1
ATOM 769 C C . PHE A 1 88 ? -12.202 -2.550 -1.872 1.00 92.50 88 PHE A C 1
ATOM 771 O O . PHE A 1 88 ? -13.093 -2.767 -1.061 1.00 92.50 88 PHE A O 1
ATOM 778 N N . VAL A 1 89 ? -11.143 -1.791 -1.573 1.00 90.56 89 VAL A N 1
ATOM 779 C CA . VAL A 1 89 ? -10.978 -1.138 -0.260 1.00 90.56 89 VAL A CA 1
ATOM 780 C C . VAL A 1 89 ? -12.089 -0.115 0.018 1.00 90.56 89 VAL A C 1
ATOM 782 O O . VAL A 1 89 ? -12.402 0.141 1.179 1.00 90.56 89 VAL A O 1
ATOM 785 N N . ARG A 1 90 ? -12.735 0.445 -1.011 1.00 89.12 90 ARG A N 1
ATOM 786 C CA . ARG A 1 90 ? -13.915 1.311 -0.841 1.00 89.12 90 ARG A CA 1
ATOM 787 C C . ARG A 1 90 ? -15.221 0.537 -0.698 1.00 89.12 90 ARG A C 1
ATOM 789 O O . ARG A 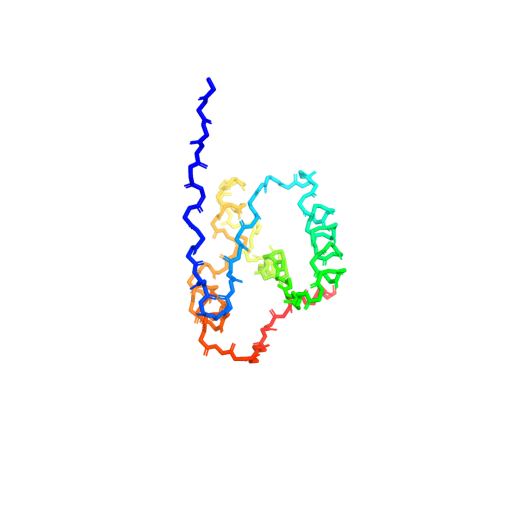1 90 ? -16.079 0.951 0.070 1.00 89.12 90 ARG A O 1
ATOM 796 N N . GLU A 1 91 ? -15.381 -0.540 -1.461 1.00 89.38 91 GLU A N 1
ATOM 797 C CA . GLU A 1 91 ? -16.688 -1.176 -1.683 1.00 89.38 91 GLU A CA 1
ATOM 798 C C . GLU A 1 91 ? -16.906 -2.469 -0.883 1.00 89.38 91 GLU A C 1
ATOM 800 O O . GLU A 1 91 ? 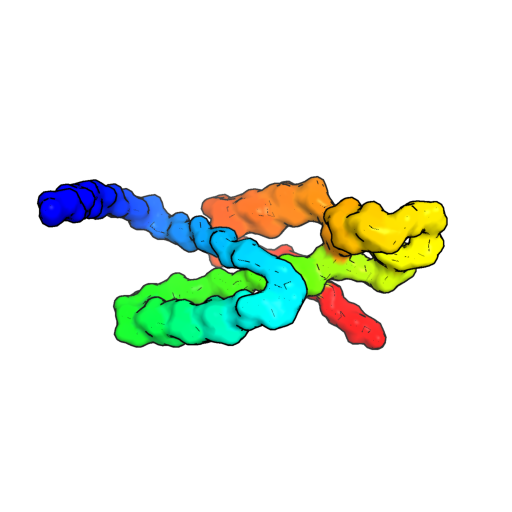-18.048 -2.881 -0.706 1.00 89.38 91 GLU A O 1
ATOM 805 N N . LYS A 1 92 ? -15.838 -3.142 -0.434 1.00 89.25 92 LYS A N 1
ATOM 806 C CA . LYS A 1 92 ? -15.907 -4.490 0.151 1.00 89.25 92 LYS A CA 1
ATOM 807 C C . LYS A 1 92 ? -15.432 -4.525 1.604 1.00 89.25 92 LYS A C 1
ATOM 809 O O . LYS A 1 92 ? -14.495 -3.827 2.001 1.00 89.25 92 LYS A O 1
ATOM 814 N N . ASP A 1 93 ? -16.025 -5.429 2.378 1.00 86.38 93 ASP A N 1
ATOM 815 C CA . ASP A 1 93 ? -15.611 -5.718 3.758 1.00 86.38 93 ASP A CA 1
ATOM 816 C C . ASP A 1 93 ? -14.429 -6.685 3.839 1.00 86.38 93 ASP A C 1
ATOM 818 O O . ASP A 1 93 ? -13.637 -6.622 4.775 1.00 86.38 93 ASP A O 1
ATOM 822 N N . LYS A 1 94 ? -14.286 -7.561 2.840 1.00 87.44 94 LYS A N 1
ATOM 823 C CA . LYS A 1 94 ? -13.176 -8.509 2.715 1.00 87.44 94 LYS A CA 1
ATOM 824 C C . LYS A 1 94 ? -12.575 -8.421 1.322 1.00 87.44 94 LYS A C 1
ATOM 826 O O . LYS A 1 94 ? -13.299 -8.364 0.326 1.00 87.44 94 LYS A O 1
ATOM 831 N N . VAL A 1 95 ? -11.247 -8.430 1.259 1.00 86.38 95 VAL A N 1
ATOM 832 C CA . VAL A 1 95 ? -10.487 -8.348 0.012 1.00 86.38 95 VAL A CA 1
ATOM 833 C C . VAL A 1 95 ? -9.419 -9.437 0.019 1.00 86.38 95 VAL A C 1
ATOM 835 O O . VAL A 1 95 ? -8.683 -9.572 0.991 1.00 86.38 95 VAL A O 1
ATOM 838 N N . CYS A 1 96 ? -9.334 -10.205 -1.065 1.00 85.81 96 CYS A N 1
ATOM 839 C CA . CYS A 1 96 ? -8.232 -11.128 -1.320 1.00 85.81 96 CYS A CA 1
ATOM 840 C C . CYS A 1 96 ? -7.422 -10.566 -2.486 1.00 85.81 96 CYS A C 1
ATOM 842 O O . CYS A 1 96 ? -7.954 -10.427 -3.589 1.00 85.81 96 CYS A O 1
ATOM 844 N N . LEU A 1 97 ? -6.164 -10.212 -2.232 1.00 85.69 97 LEU A N 1
ATOM 845 C CA . LEU A 1 97 ? -5.256 -9.675 -3.240 1.00 85.69 97 LEU A CA 1
ATOM 846 C C . LEU A 1 97 ? -4.069 -10.625 -3.414 1.00 85.69 97 LEU A C 1
ATOM 848 O O . LEU A 1 97 ? -3.608 -11.195 -2.425 1.00 85.69 97 LEU A O 1
ATOM 852 N N . PRO A 1 98 ? -3.562 -10.806 -4.644 1.00 81.75 98 PRO A N 1
ATOM 853 C CA . PRO A 1 98 ? -2.284 -11.463 -4.855 1.00 81.75 98 PRO A CA 1
ATOM 854 C C . PRO A 1 98 ? -1.168 -10.650 -4.188 1.00 81.75 98 PRO A C 1
ATOM 856 O O . PRO A 1 98 ? -1.009 -9.457 -4.458 1.00 81.75 98 PRO A O 1
ATOM 859 N N . TYR A 1 99 ? -0.399 -11.322 -3.338 1.00 75.25 99 TYR A N 1
ATOM 860 C CA . TYR A 1 99 ? 0.860 -10.817 -2.803 1.00 75.25 99 TYR A CA 1
ATOM 861 C C . TYR A 1 99 ? 2.002 -11.328 -3.669 1.00 75.25 99 TYR A C 1
ATOM 863 O O . TYR A 1 99 ? 1.987 -12.489 -4.094 1.00 75.25 99 TYR A O 1
ATOM 871 N N . LEU A 1 100 ? 2.998 -10.480 -3.919 1.00 64.69 100 LEU A N 1
ATOM 872 C CA . LEU A 1 100 ? 4.239 -10.946 -4.513 1.00 64.69 100 LEU A CA 1
ATOM 873 C C . LEU A 1 100 ? 5.001 -11.774 -3.465 1.00 64.69 100 LEU A C 1
ATOM 875 O O . LEU A 1 100 ? 5.762 -11.247 -2.659 1.00 64.69 100 LEU A O 1
ATOM 879 N N . LEU A 1 101 ? 4.778 -13.088 -3.453 1.00 51.75 101 LEU A N 1
ATOM 880 C CA . LEU A 1 101 ? 5.690 -14.011 -2.788 1.00 51.75 101 LEU A CA 1
ATOM 881 C C . LEU A 1 101 ? 6.951 -14.059 -3.646 1.00 51.75 101 LEU A C 1
ATOM 883 O O . LEU A 1 101 ? 6.918 -14.555 -4.771 1.00 51.75 101 LEU A O 1
ATOM 887 N N . CYS A 1 102 ? 8.032 -13.468 -3.144 1.00 40.19 102 CYS A N 1
ATOM 888 C CA . CYS A 1 102 ? 9.351 -13.595 -3.749 1.00 40.19 102 CYS A CA 1
ATOM 889 C C . CYS A 1 102 ? 9.692 -15.100 -3.821 1.00 40.19 102 CYS A C 1
ATOM 891 O O . CYS A 1 102 ? 9.688 -15.733 -2.762 1.00 40.19 102 CYS A O 1
ATOM 893 N N . PRO A 1 103 ? 9.903 -15.689 -5.016 1.00 42.53 103 PRO A N 1
ATOM 894 C CA . PRO A 1 103 ? 10.393 -17.060 -5.145 1.00 42.53 103 PRO A CA 1
ATOM 895 C C . PRO A 1 103 ? 11.793 -17.229 -4.554 1.00 42.53 103 PRO A C 1
ATOM 897 O O . PRO A 1 103 ? 12.575 -16.249 -4.620 1.00 42.53 103 PRO A O 1
#

Radius of gyration: 17.65 Å; chains: 1; bounding box: 36×51×44 Å